Protein AF-A0A958B425-F1 (afdb_monomer_lite)

Foldseek 3Di:
DPPPDDDDQVDDDKDKDWDADPVVRDGQAIAIGRDPLRRLLRRQLSCCVPPNVAADDADEEQDDCSNVVSRQVNRFDQDDAPDDDDGGDGGDDDPPHHYHHDYDDDD

Radius of gyration: 16.72 Å; chains: 1; bounding box: 37×43×39 Å

Structure (mmCIF, N/CA/C/O backbone):
data_AF-A0A958B425-F1
#
_entry.id   AF-A0A958B425-F1
#
loop_
_atom_site.group_PDB
_atom_site.id
_atom_site.type_symbol
_atom_site.label_atom_id
_atom_site.label_alt_id
_atom_site.label_comp_id
_atom_site.label_asym_id
_atom_site.label_entity_id
_atom_site.label_seq_id
_atom_site.pdbx_PDB_ins_code
_atom_site.Cartn_x
_atom_site.Cartn_y
_atom_site.Cartn_z
_at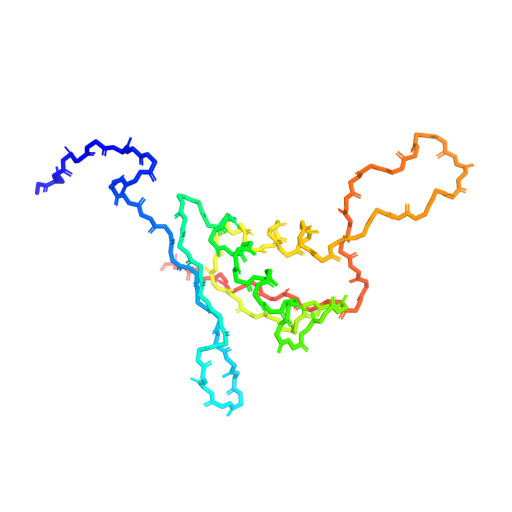om_site.occupancy
_atom_site.B_iso_or_equiv
_atom_site.auth_seq_id
_atom_site.auth_comp_id
_atom_site.auth_asym_id
_atom_site.auth_atom_id
_atom_site.pdbx_PDB_model_num
ATOM 1 N N . MET A 1 1 ? 22.439 -17.014 -20.551 1.00 40.12 1 MET A N 1
ATOM 2 C CA . MET A 1 1 ? 22.553 -15.750 -21.310 1.00 40.12 1 MET A CA 1
ATOM 3 C C . MET A 1 1 ? 21.363 -14.874 -20.932 1.00 40.12 1 MET A C 1
ATOM 5 O O . MET A 1 1 ? 20.240 -15.247 -21.251 1.00 40.12 1 MET A O 1
ATOM 9 N N . LYS A 1 2 ? 21.558 -13.791 -20.161 1.00 50.91 2 LYS A N 1
ATOM 10 C CA . LYS A 1 2 ? 20.486 -12.805 -19.931 1.00 50.91 2 LYS A CA 1
ATOM 11 C C . LYS A 1 2 ? 20.186 -12.186 -21.295 1.00 50.91 2 LYS A C 1
ATOM 13 O O . LYS A 1 2 ? 21.055 -11.518 -21.843 1.00 50.91 2 LYS A O 1
ATOM 18 N N . LYS A 1 3 ? 19.018 -12.466 -21.874 1.00 56.72 3 LYS A N 1
ATOM 19 C CA . LYS A 1 3 ? 18.563 -11.719 -23.048 1.00 56.72 3 LYS A CA 1
ATOM 20 C C . LYS A 1 3 ? 18.399 -10.267 -22.596 1.00 56.72 3 LYS A C 1
ATOM 22 O O . LYS A 1 3 ? 17.578 -10.002 -21.721 1.00 56.72 3 LYS A O 1
ATOM 27 N N . SER A 1 4 ? 19.234 -9.370 -23.109 1.00 64.06 4 SER A N 1
ATOM 28 C CA . SER A 1 4 ? 19.109 -7.932 -22.890 1.00 64.06 4 SER A CA 1
ATOM 29 C C . SER A 1 4 ? 17.951 -7.432 -23.747 1.00 64.06 4 SER A C 1
ATOM 31 O O . SER A 1 4 ? 18.137 -7.064 -24.904 1.00 64.06 4 SER A O 1
ATOM 33 N N . TYR A 1 5 ? 16.738 -7.530 -23.214 1.00 70.50 5 TYR A N 1
ATOM 34 C CA . TYR A 1 5 ? 15.594 -6.822 -23.771 1.00 70.50 5 TYR A CA 1
ATOM 35 C C . TYR A 1 5 ? 15.689 -5.359 -23.345 1.00 70.50 5 TYR A C 1
ATOM 37 O O . TYR A 1 5 ? 16.068 -5.082 -22.206 1.00 70.50 5 TYR A O 1
ATOM 45 N N . GLU A 1 6 ? 15.373 -4.438 -24.251 1.00 81.75 6 GLU A N 1
ATOM 46 C CA . GLU A 1 6 ? 15.267 -3.025 -23.898 1.00 81.75 6 GLU A CA 1
ATOM 47 C C . GLU A 1 6 ? 14.121 -2.837 -22.896 1.00 81.75 6 GLU A C 1
ATOM 49 O O . GLU A 1 6 ? 12.979 -3.256 -23.130 1.00 81.75 6 GLU A O 1
ATOM 54 N N . GLU A 1 7 ? 14.450 -2.241 -21.750 1.00 85.88 7 GLU A N 1
ATOM 55 C CA . GLU A 1 7 ? 13.464 -1.813 -20.765 1.00 85.88 7 GLU A CA 1
ATOM 56 C C . GLU A 1 7 ? 12.786 -0.552 -21.295 1.00 85.88 7 GLU A C 1
ATOM 58 O O . GLU A 1 7 ? 13.387 0.520 -21.359 1.00 85.88 7 GLU A O 1
ATOM 63 N N . THR A 1 8 ? 11.524 -0.689 -21.685 1.00 89.00 8 THR A N 1
ATOM 64 C CA . THR A 1 8 ? 10.654 0.435 -22.046 1.00 89.00 8 THR A CA 1
ATOM 65 C C . THR A 1 8 ? 9.495 0.493 -21.062 1.00 89.00 8 THR A C 1
ATOM 67 O O . THR A 1 8 ? 9.345 -0.407 -20.240 1.00 89.00 8 THR A O 1
ATOM 70 N N . ALA A 1 9 ? 8.633 1.508 -21.141 1.00 85.69 9 ALA A N 1
ATOM 71 C CA . ALA A 1 9 ? 7.424 1.555 -20.315 1.00 85.69 9 ALA A CA 1
ATOM 72 C C . ALA A 1 9 ? 6.515 0.319 -20.508 1.00 85.69 9 ALA A C 1
ATOM 74 O O . ALA A 1 9 ? 5.873 -0.125 -19.557 1.00 85.69 9 ALA A O 1
ATOM 75 N N . GLU A 1 10 ? 6.510 -0.276 -21.705 1.00 90.00 10 GLU A N 1
ATOM 76 C CA . GLU A 1 10 ? 5.566 -1.329 -22.108 1.00 90.00 10 GLU A CA 1
ATOM 77 C C . GLU A 1 10 ? 6.218 -2.711 -22.296 1.00 90.00 10 GLU A C 1
ATOM 79 O O . GLU A 1 10 ? 5.519 -3.718 -22.404 1.00 90.00 10 GLU A O 1
ATOM 84 N N . SER A 1 11 ? 7.551 -2.801 -22.281 1.00 89.12 11 SER A N 1
ATOM 85 C CA . SER A 1 11 ? 8.304 -4.049 -22.471 1.00 89.12 11 SER A CA 1
ATOM 86 C C . SER A 1 11 ? 9.373 -4.257 -21.406 1.00 89.12 11 SER A C 1
ATOM 88 O O . SER A 1 11 ? 9.862 -3.305 -20.807 1.00 89.12 11 SER A O 1
ATOM 90 N N . GLY A 1 12 ? 9.772 -5.511 -21.194 1.00 89.62 12 GLY A N 1
ATOM 91 C CA . GLY A 1 12 ? 10.825 -5.874 -20.243 1.00 89.62 12 GLY A CA 1
ATOM 92 C C . GLY A 1 12 ? 10.266 -6.460 -18.952 1.00 89.62 12 GLY A C 1
ATOM 93 O O . GLY A 1 12 ? 9.294 -7.221 -18.971 1.00 89.62 12 GLY A O 1
ATOM 94 N N . GLN A 1 13 ? 10.905 -6.150 -17.831 1.00 92.00 13 GLN A N 1
ATOM 95 C CA . GLN A 1 13 ? 10.526 -6.661 -16.521 1.00 92.00 13 GLN A CA 1
ATOM 96 C C . GLN A 1 13 ? 9.416 -5.820 -15.895 1.00 92.00 13 GLN A C 1
ATOM 98 O O . GLN A 1 13 ? 9.348 -4.602 -16.061 1.00 92.00 13 GLN A O 1
ATOM 103 N N . PHE A 1 14 ? 8.533 -6.502 -15.171 1.00 94.44 14 PHE A N 1
ATOM 104 C CA . PHE A 1 14 ? 7.430 -5.890 -14.446 1.00 94.44 14 PHE A CA 1
ATOM 105 C C . PHE A 1 14 ? 7.303 -6.525 -13.071 1.00 94.44 14 PHE A C 1
ATOM 107 O O . PHE A 1 14 ? 7.472 -7.736 -12.902 1.00 94.44 14 PHE A O 1
ATOM 114 N N . TRP A 1 15 ? 6.933 -5.699 -12.106 1.00 95.19 15 TRP A N 1
ATOM 115 C CA . TRP A 1 15 ? 6.480 -6.141 -10.805 1.00 95.19 15 TRP A CA 1
ATOM 116 C C . TRP A 1 15 ? 5.013 -6.514 -10.891 1.00 95.19 15 TRP A C 1
ATOM 118 O O . TRP A 1 15 ? 4.197 -5.804 -11.482 1.00 95.19 15 TRP A O 1
ATOM 128 N N . ARG A 1 16 ? 4.672 -7.636 -10.267 1.00 95.94 16 ARG A N 1
ATOM 129 C CA . ARG A 1 16 ? 3.293 -8.066 -10.094 1.00 95.94 16 ARG A CA 1
ATOM 130 C C . ARG A 1 16 ? 2.997 -8.147 -8.608 1.00 95.94 16 ARG A C 1
ATOM 132 O O . ARG A 1 16 ? 3.552 -8.997 -7.922 1.00 95.94 16 ARG A O 1
ATOM 139 N N . SER A 1 17 ? 2.054 -7.332 -8.155 1.00 96.44 17 SER A N 1
ATOM 140 C CA . SER A 1 17 ? 1.493 -7.417 -6.810 1.00 96.44 17 SER A CA 1
ATOM 141 C C . SER A 1 17 ? 0.147 -8.143 -6.864 1.00 96.44 17 SER A C 1
ATOM 143 O O . SER A 1 17 ? -0.628 -7.983 -7.814 1.00 96.44 17 S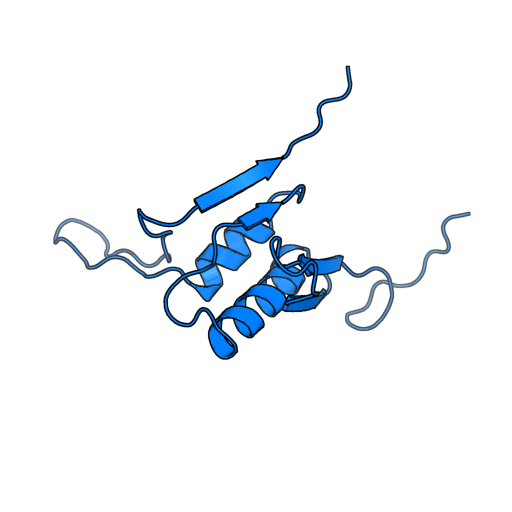ER A O 1
ATOM 145 N N . THR A 1 18 ? -0.120 -9.030 -5.908 1.00 96.69 18 THR A N 1
ATOM 146 C CA . THR A 1 18 ? -1.386 -9.771 -5.805 1.00 96.69 18 THR A CA 1
ATOM 147 C C . THR A 1 18 ? -1.813 -9.804 -4.346 1.00 96.69 18 THR A C 1
ATOM 149 O O . THR A 1 18 ? -1.092 -10.348 -3.518 1.00 96.69 18 THR A O 1
ATOM 152 N N . MET A 1 19 ? -2.993 -9.259 -4.053 1.00 95.94 19 MET A N 1
ATOM 153 C CA . MET A 1 19 ? -3.616 -9.382 -2.739 1.00 95.94 19 MET A CA 1
ATOM 154 C C . MET A 1 19 ? -4.462 -10.649 -2.701 1.00 95.94 19 MET A C 1
ATOM 156 O O . MET A 1 19 ? -5.277 -10.884 -3.602 1.00 95.94 19 MET A O 1
ATOM 160 N N . ILE A 1 20 ? -4.276 -11.449 -1.658 1.00 96.25 20 ILE A N 1
ATOM 161 C CA . ILE A 1 20 ? -5.054 -12.657 -1.404 1.00 96.25 20 ILE A CA 1
ATOM 162 C C . ILE A 1 20 ? -5.832 -12.436 -0.114 1.00 96.25 20 ILE A C 1
ATOM 164 O O . ILE A 1 20 ? -5.247 -12.088 0.908 1.00 96.25 20 ILE A O 1
ATOM 168 N N . ASP A 1 21 ? -7.141 -12.636 -0.180 1.00 94.31 21 ASP A N 1
ATOM 169 C CA . ASP A 1 21 ? -7.984 -12.676 1.005 1.00 94.31 21 ASP A CA 1
ATOM 170 C C . ASP A 1 21 ? -7.716 -13.975 1.776 1.00 94.31 21 ASP A C 1
ATOM 172 O O . ASP A 1 21 ? -7.751 -15.063 1.198 1.00 94.31 21 ASP A O 1
ATOM 176 N N . MET A 1 22 ? -7.396 -13.872 3.064 1.00 93.06 22 MET A N 1
ATOM 177 C CA . MET A 1 22 ? -6.925 -15.019 3.847 1.00 93.06 22 MET A CA 1
ATOM 178 C C . MET A 1 22 ? 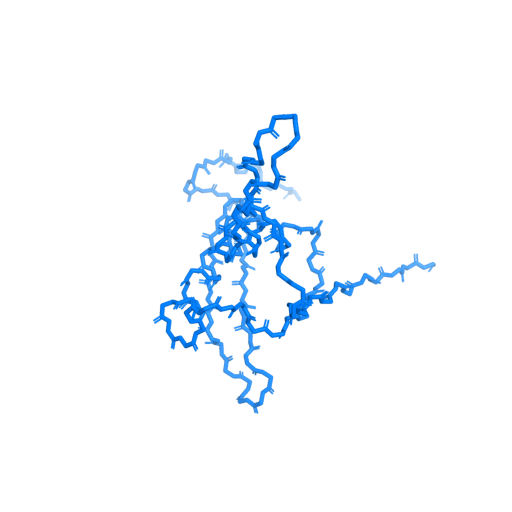-8.028 -16.037 4.143 1.00 93.06 22 MET A C 1
ATOM 180 O O . MET A 1 22 ? -7.749 -17.239 4.137 1.00 93.06 22 MET A O 1
ATOM 184 N N . ASP A 1 23 ? -9.258 -15.569 4.350 1.00 93.88 23 ASP A N 1
ATOM 185 C CA . ASP A 1 23 ? -10.384 -16.416 4.744 1.00 93.88 23 ASP A CA 1
ATOM 186 C C . ASP A 1 23 ? -10.900 -17.235 3.557 1.00 93.88 23 ASP A C 1
ATOM 188 O O . ASP A 1 23 ? -11.136 -18.439 3.663 1.00 93.88 23 ASP A O 1
ATOM 192 N N . THR A 1 24 ? -11.022 -16.601 2.390 1.00 94.75 24 THR A N 1
ATOM 193 C CA . THR A 1 24 ? -11.566 -17.230 1.177 1.00 94.75 24 THR A CA 1
ATOM 194 C C . THR A 1 24 ? -10.495 -17.772 0.235 1.00 94.75 24 THR A C 1
ATOM 196 O O . THR A 1 24 ? -10.801 -18.541 -0.678 1.00 94.75 24 THR A O 1
ATOM 199 N N . ARG A 1 25 ? -9.233 -17.362 0.418 1.00 95.06 25 ARG A N 1
ATOM 200 C CA . ARG A 1 25 ? -8.103 -17.599 -0.501 1.00 95.06 25 ARG A CA 1
ATOM 201 C C .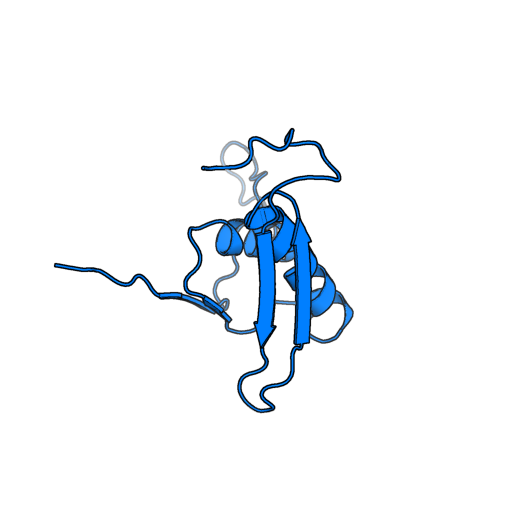 ARG A 1 25 ? -8.305 -17.041 -1.908 1.00 95.06 25 ARG A C 1
ATOM 203 O O . ARG A 1 25 ? -7.583 -17.414 -2.840 1.00 95.06 25 ARG A O 1
ATOM 210 N N . LEU A 1 26 ? -9.266 -16.140 -2.085 1.00 95.12 26 LEU A N 1
ATOM 211 C CA . LEU A 1 26 ? -9.515 -15.498 -3.365 1.00 95.12 26 LEU A CA 1
ATOM 212 C C . LEU A 1 26 ? -8.501 -14.385 -3.620 1.00 95.12 26 LEU A C 1
ATOM 214 O O . LEU A 1 26 ? -7.999 -13.725 -2.713 1.00 95.12 26 LEU A O 1
ATOM 218 N N . ARG A 1 27 ? -8.212 -14.149 -4.901 1.00 96.25 27 ARG A N 1
ATOM 219 C CA . ARG A 1 27 ? -7.418 -12.991 -5.323 1.00 96.25 27 ARG A CA 1
ATOM 220 C C . ARG A 1 27 ? -8.310 -11.756 -5.285 1.00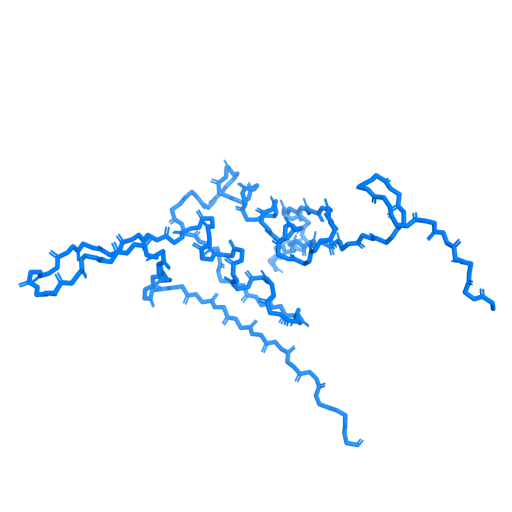 96.25 27 ARG A C 1
ATOM 222 O O . ARG A 1 27 ? -9.115 -11.571 -6.195 1.00 96.25 27 ARG A O 1
ATOM 229 N N . ALA A 1 28 ? -8.149 -10.930 -4.256 1.00 94.81 28 ALA A N 1
ATOM 230 C CA . ALA A 1 28 ? -8.950 -9.726 -4.054 1.00 94.81 28 ALA A CA 1
ATOM 231 C C . ALA A 1 28 ? -8.578 -8.607 -5.043 1.00 94.81 28 ALA A C 1
ATOM 233 O O . ALA A 1 28 ? -9.445 -7.889 -5.535 1.00 94.81 28 ALA A O 1
ATOM 234 N N . ALA A 1 29 ? -7.288 -8.477 -5.369 1.00 97.12 29 ALA A N 1
ATOM 235 C CA . ALA A 1 29 ? -6.791 -7.465 -6.297 1.00 97.12 29 ALA A CA 1
ATOM 236 C C . ALA A 1 29 ? -5.441 -7.864 -6.917 1.00 97.12 29 ALA A C 1
ATOM 238 O O . ALA A 1 29 ? -4.702 -8.699 -6.386 1.00 97.12 29 ALA A O 1
ATOM 239 N N . ARG A 1 30 ? -5.113 -7.252 -8.061 1.00 97.25 30 ARG A N 1
ATOM 240 C CA . ARG A 1 30 ? -3.842 -7.425 -8.778 1.00 97.25 30 ARG A CA 1
ATOM 241 C C . ARG A 1 30 ? -3.382 -6.082 -9.328 1.00 97.25 30 ARG A C 1
ATOM 243 O O . ARG A 1 30 ? -4.199 -5.354 -9.877 1.00 97.25 30 ARG A O 1
ATOM 250 N N . GLY A 1 31 ? -2.079 -5.834 -9.283 1.00 97.38 31 GLY A N 1
ATOM 251 C CA . GLY A 1 31 ? -1.438 -4.735 -9.997 1.00 97.38 31 GLY A CA 1
ATOM 252 C C . GLY A 1 31 ? -0.203 -5.207 -10.754 1.00 97.38 31 GLY A C 1
ATOM 253 O O . GLY A 1 31 ? 0.470 -6.152 -10.330 1.00 97.38 31 GLY A O 1
ATOM 254 N N . ILE A 1 32 ? 0.058 -4.587 -11.903 1.00 96.94 32 ILE A N 1
ATOM 255 C CA . ILE A 1 32 ? 1.259 -4.812 -12.712 1.00 96.94 32 ILE A CA 1
ATOM 256 C C . ILE A 1 32 ? 1.824 -3.453 -13.105 1.00 96.94 32 ILE A C 1
ATOM 258 O O . ILE A 1 32 ? 1.122 -2.641 -13.706 1.00 96.94 32 ILE A O 1
ATOM 262 N N . ALA A 1 33 ? 3.086 -3.218 -12.763 1.00 96.75 33 ALA A N 1
ATOM 263 C CA . ALA A 1 33 ? 3.768 -1.965 -13.057 1.00 96.75 33 ALA A CA 1
ATOM 264 C C . ALA A 1 33 ? 5.290 -2.148 -13.086 1.00 96.75 33 ALA A C 1
ATOM 266 O O . ALA A 1 33 ? 5.801 -3.250 -12.869 1.00 96.75 33 ALA A O 1
ATOM 267 N N . LYS A 1 34 ? 6.022 -1.067 -13.365 1.00 94.38 34 LYS A N 1
ATOM 268 C CA . LYS A 1 34 ? 7.488 -1.082 -13.444 1.00 94.38 34 LYS A CA 1
ATOM 269 C C . LYS A 1 34 ? 8.175 -1.084 -12.093 1.00 94.38 34 LYS A C 1
ATOM 271 O O . LYS A 1 34 ? 9.312 -1.539 -11.997 1.00 94.38 34 LYS A O 1
ATOM 276 N N . THR A 1 35 ? 7.477 -0.663 -11.049 1.00 95.06 35 THR A N 1
ATOM 277 C CA . THR A 1 35 ? 7.984 -0.684 -9.679 1.00 95.06 35 THR A CA 1
ATOM 278 C C . THR A 1 35 ? 7.041 -1.435 -8.742 1.00 95.06 35 THR A C 1
ATOM 280 O O . THR A 1 35 ? 5.841 -1.566 -9.002 1.00 95.06 35 THR A O 1
ATOM 283 N N . GLU A 1 36 ? 7.584 -1.929 -7.626 1.00 95.56 36 GLU A N 1
ATOM 284 C CA . GLU A 1 36 ? 6.794 -2.551 -6.556 1.00 95.56 36 GLU A CA 1
ATOM 285 C C . GLU A 1 36 ? 5.742 -1.577 -6.005 1.00 95.56 36 GLU A C 1
ATOM 287 O O . GLU A 1 36 ? 4.592 -1.967 -5.792 1.00 95.56 36 GLU A O 1
ATOM 292 N N . THR A 1 37 ? 6.117 -0.307 -5.827 1.00 97.31 37 THR A N 1
ATOM 293 C CA . THR A 1 37 ? 5.237 0.749 -5.319 1.00 97.31 37 THR A CA 1
ATOM 294 C C . THR A 1 37 ? 4.049 0.986 -6.244 1.00 97.31 37 THR A C 1
ATOM 296 O O . THR A 1 37 ? 2.912 0.942 -5.788 1.00 97.31 37 THR A O 1
ATOM 299 N N . GLU A 1 38 ? 4.264 1.154 -7.551 1.00 97.38 38 GLU A N 1
ATOM 300 C CA . GLU A 1 38 ? 3.165 1.369 -8.505 1.00 97.38 38 GLU A CA 1
ATOM 301 C C . GLU A 1 38 ? 2.250 0.143 -8.614 1.00 97.38 38 GLU A C 1
ATOM 303 O O . GLU A 1 38 ? 1.023 0.271 -8.616 1.00 97.38 38 GLU A O 1
ATOM 308 N N . ALA A 1 39 ? 2.829 -1.062 -8.665 1.00 97.50 39 ALA A N 1
ATOM 309 C CA . ALA A 1 39 ? 2.052 -2.295 -8.747 1.00 97.50 39 ALA A CA 1
ATOM 310 C C . ALA A 1 39 ? 1.190 -2.478 -7.488 1.00 97.50 39 ALA A C 1
ATOM 312 O O . ALA A 1 39 ? 0.036 -2.897 -7.568 1.00 97.50 39 ALA A O 1
ATOM 313 N N . SER A 1 40 ? 1.728 -2.130 -6.322 1.00 97.31 40 SER A N 1
ATOM 314 C CA . SER A 1 40 ? 1.001 -2.178 -5.051 1.00 97.31 40 SER A CA 1
ATOM 315 C C . SER A 1 40 ? -0.025 -1.051 -4.933 1.00 97.31 40 SER A C 1
ATOM 317 O O . SER A 1 40 ? -1.110 -1.270 -4.400 1.00 97.31 40 SER A O 1
ATOM 319 N N . GLY A 1 41 ? 0.252 0.124 -5.502 1.00 97.69 41 GLY A N 1
ATOM 320 C CA . GLY A 1 41 ? -0.695 1.236 -5.582 1.00 97.69 41 GLY A CA 1
ATOM 321 C C . GLY A 1 41 ? -1.968 0.846 -6.332 1.00 97.69 41 GLY A C 1
ATOM 322 O O . GLY A 1 41 ? -3.066 1.070 -5.830 1.00 97.69 41 GLY A O 1
ATOM 323 N N . GLN A 1 42 ? -1.838 0.154 -7.470 1.00 98.25 42 GLN A N 1
ATOM 324 C CA . GLN A 1 42 ? -2.988 -0.382 -8.214 1.00 98.25 42 GLN A CA 1
ATOM 325 C C . GLN A 1 42 ? -3.814 -1.382 -7.385 1.00 98.25 42 GLN A C 1
ATOM 327 O O . GLN A 1 42 ? -5.048 -1.361 -7.426 1.00 98.25 42 GLN A O 1
ATOM 332 N N . VAL A 1 43 ? -3.148 -2.247 -6.609 1.00 97.56 43 VAL A N 1
ATOM 333 C CA . VAL A 1 43 ? -3.814 -3.184 -5.690 1.00 97.56 43 VAL A CA 1
ATOM 334 C C . VAL A 1 43 ? -4.626 -2.419 -4.647 1.00 97.56 43 VAL A C 1
ATOM 336 O O . VAL A 1 43 ? -5.818 -2.675 -4.493 1.00 97.56 43 VAL A O 1
ATOM 339 N N . PHE A 1 44 ? -4.009 -1.460 -3.959 1.00 97.38 44 PHE A N 1
ATOM 340 C CA . PHE A 1 44 ? -4.669 -0.700 -2.900 1.00 97.38 44 PHE A CA 1
ATOM 341 C C . PHE A 1 44 ? -5.793 0.198 -3.415 1.00 97.38 44 PHE A C 1
ATOM 343 O O . PHE A 1 44 ? -6.825 0.280 -2.750 1.00 97.38 44 PHE A O 1
ATOM 350 N N . ALA A 1 45 ? -5.642 0.800 -4.598 1.00 97.88 45 ALA A N 1
ATOM 351 C CA . ALA A 1 45 ? -6.706 1.554 -5.260 1.00 97.88 45 ALA A CA 1
ATOM 352 C C . ALA A 1 45 ? -7.921 0.659 -5.555 1.00 97.88 45 ALA A C 1
ATOM 354 O O . ALA A 1 45 ? -9.045 1.001 -5.198 1.00 97.88 45 ALA A O 1
ATOM 355 N N . THR A 1 46 ? -7.683 -0.545 -6.086 1.00 97.44 46 THR A N 1
ATOM 356 C CA . THR A 1 46 ? -8.750 -1.530 -6.332 1.00 97.44 46 THR A CA 1
ATOM 357 C C . THR A 1 46 ? -9.471 -1.923 -5.038 1.00 97.44 46 THR A C 1
ATOM 359 O O . THR A 1 46 ?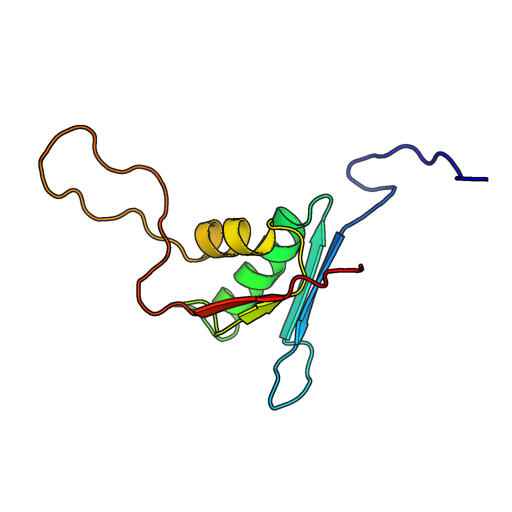 -10.695 -2.028 -5.019 1.00 97.44 46 THR A O 1
ATOM 362 N N . LEU A 1 47 ? -8.734 -2.139 -3.941 1.00 96.06 47 LEU A N 1
ATOM 363 C CA . LEU A 1 47 ? -9.334 -2.457 -2.638 1.00 96.06 47 LEU A CA 1
ATOM 364 C C . LEU A 1 47 ? -10.180 -1.297 -2.104 1.00 96.06 47 LEU A C 1
ATOM 366 O O . LEU A 1 47 ? -11.261 -1.537 -1.562 1.00 96.06 47 LEU A O 1
ATOM 370 N N . LYS A 1 48 ? -9.723 -0.057 -2.310 1.00 96.00 48 LYS A N 1
ATOM 371 C CA . LYS A 1 48 ? -10.431 1.152 -1.882 1.00 96.00 48 LYS A CA 1
ATOM 372 C C . LYS A 1 48 ? -11.788 1.269 -2.567 1.00 96.00 48 LYS A C 1
ATOM 374 O O . LYS A 1 48 ? -12.783 1.577 -1.926 1.00 96.00 48 LYS A O 1
ATOM 379 N N . GLU A 1 49 ? -11.839 0.940 -3.853 1.00 96.50 49 GLU A N 1
ATOM 380 C CA . GLU A 1 49 ? -13.074 0.954 -4.640 1.00 96.50 49 GLU A CA 1
ATOM 381 C C . GLU A 1 49 ? -14.031 -0.200 -4.305 1.00 96.50 49 GLU A C 1
ATOM 383 O O . GLU A 1 49 ? -15.244 -0.035 -4.403 1.00 96.50 49 GLU A O 1
ATOM 388 N N . ARG A 1 50 ? -13.512 -1.386 -3.954 1.00 90.19 50 ARG A N 1
ATOM 389 C CA . ARG A 1 50 ? -14.303 -2.634 -3.971 1.00 90.19 50 ARG A CA 1
ATOM 390 C C . ARG A 1 50 ? -14.657 -3.225 -2.609 1.00 90.19 50 ARG A C 1
ATOM 392 O O . ARG A 1 50 ? -15.391 -4.208 -2.573 1.00 90.19 50 ARG A O 1
ATOM 399 N N . GLY A 1 51 ? -14.169 -2.668 -1.503 1.00 87.69 51 GLY A N 1
ATOM 400 C CA . GLY A 1 51 ? -14.524 -3.198 -0.178 1.00 87.69 51 GLY A CA 1
ATOM 401 C C . GLY A 1 51 ? -13.897 -2.503 1.024 1.00 87.69 51 GLY A C 1
ATOM 402 O O . GLY A 1 51 ? -14.382 -2.670 2.139 1.00 87.69 51 GLY A O 1
ATOM 403 N N . HIS A 1 52 ? -12.858 -1.697 0.816 1.00 93.31 52 HIS A N 1
ATOM 404 C CA . HIS A 1 52 ? -12.106 -1.052 1.889 1.00 93.31 52 HIS A CA 1
ATOM 405 C C . HIS A 1 52 ? -11.953 0.460 1.651 1.00 93.31 52 HIS A C 1
ATOM 407 O O . HIS A 1 52 ? -10.831 0.935 1.547 1.00 93.31 52 HIS A O 1
ATOM 413 N N . PRO A 1 53 ? -13.043 1.245 1.541 1.00 94.19 53 PRO A N 1
ATOM 414 C CA . PRO A 1 53 ? -12.968 2.656 1.136 1.00 94.19 53 PRO A CA 1
ATOM 415 C C . PRO A 1 53 ? -12.206 3.557 2.118 1.00 94.19 53 PRO A C 1
ATOM 417 O O . PRO A 1 53 ? -11.480 4.461 1.702 1.00 94.19 53 PRO A O 1
ATOM 420 N N . GLU A 1 54 ? -12.338 3.291 3.417 1.00 91.56 54 GLU A N 1
ATOM 421 C CA . GLU A 1 54 ? -11.833 4.175 4.474 1.00 91.56 54 GLU A CA 1
ATOM 422 C C . GLU A 1 54 ? -10.393 3.861 4.901 1.00 91.56 54 GLU A C 1
ATOM 424 O O . GLU A 1 54 ? -9.622 4.754 5.253 1.00 91.56 54 GLU A O 1
ATOM 429 N N . ALA A 1 55 ? -10.014 2.583 4.903 1.00 93.94 55 ALA A N 1
ATOM 430 C CA . ALA A 1 55 ? -8.740 2.129 5.448 1.00 93.94 55 ALA A CA 1
ATOM 431 C C . ALA A 1 55 ? -8.297 0.821 4.786 1.00 93.94 55 ALA A C 1
ATOM 433 O O . ALA A 1 55 ? -9.152 -0.002 4.461 1.00 93.94 55 ALA A O 1
ATOM 434 N N . PRO A 1 56 ? -6.981 0.587 4.642 1.00 94.44 56 PRO A N 1
ATOM 435 C CA . PRO A 1 56 ? -6.482 -0.670 4.111 1.00 94.44 56 PRO A CA 1
ATOM 436 C C . PRO A 1 56 ? -6.816 -1.822 5.075 1.00 94.44 56 PRO A C 1
ATOM 438 O O . PRO A 1 56 ? -6.787 -1.628 6.297 1.00 94.44 56 PRO A O 1
ATOM 441 N N . PRO A 1 57 ? -7.093 -3.034 4.562 1.00 94.00 57 PRO A N 1
ATOM 442 C CA . PRO A 1 57 ? -7.222 -4.208 5.415 1.00 94.00 57 PRO A CA 1
ATOM 443 C C . PRO A 1 57 ? -5.879 -4.535 6.093 1.00 94.00 57 PRO A C 1
ATOM 445 O O . PRO A 1 57 ? -4.818 -4.217 5.538 1.00 94.00 57 PRO A O 1
ATOM 448 N N . PRO A 1 58 ? -5.888 -5.210 7.260 1.00 95.00 58 PRO A N 1
ATOM 449 C CA . PRO A 1 58 ? -4.674 -5.761 7.853 1.00 95.00 58 PRO A CA 1
ATOM 450 C C . PRO A 1 58 ? -3.909 -6.599 6.826 1.00 95.00 58 PRO A C 1
ATOM 452 O O . PRO A 1 58 ? -4.442 -7.559 6.274 1.00 95.00 58 PRO A O 1
ATOM 455 N N . THR A 1 59 ? -2.671 -6.205 6.536 1.00 94.88 59 THR A N 1
ATOM 456 C CA . THR A 1 59 ? -1.910 -6.747 5.405 1.00 94.88 59 THR A CA 1
ATOM 457 C C . THR A 1 59 ? -0.575 -7.313 5.874 1.00 94.88 59 THR A C 1
ATOM 459 O O . THR A 1 59 ? 0.153 -6.679 6.641 1.00 94.88 59 THR A O 1
ATOM 462 N N . VAL A 1 60 ? -0.224 -8.493 5.362 1.00 95.31 60 VAL A N 1
ATOM 463 C CA . VAL A 1 60 ? 1.101 -9.105 5.515 1.00 95.31 60 VAL A CA 1
ATOM 464 C C . VAL A 1 60 ? 1.754 -9.191 4.139 1.00 95.31 60 VAL A C 1
ATOM 466 O O . VAL A 1 60 ? 1.101 -9.596 3.179 1.00 95.31 60 VAL A O 1
ATOM 469 N N . SER A 1 61 ? 3.031 -8.826 4.024 1.00 94.31 61 SER A N 1
ATOM 470 C CA . SER A 1 61 ? 3.792 -8.998 2.782 1.00 94.31 61 SER A CA 1
ATOM 471 C C . SER A 1 61 ? 5.239 -9.408 3.036 1.00 94.31 61 SER A C 1
ATOM 473 O O . SER A 1 61 ? 5.771 -9.167 4.115 1.00 94.31 61 SER A O 1
ATOM 475 N N . ASP A 1 62 ? 5.890 -9.993 2.037 1.00 91.25 62 ASP A N 1
ATOM 476 C CA . ASP A 1 62 ? 7.332 -10.266 1.991 1.00 91.25 62 ASP A CA 1
ATOM 477 C C . ASP A 1 62 ? 8.088 -9.308 1.047 1.00 91.25 62 ASP A C 1
ATOM 479 O O . ASP A 1 62 ? 9.233 -9.565 0.671 1.00 91.25 62 ASP A O 1
ATOM 483 N N . GLY A 1 63 ? 7.442 -8.198 0.665 1.00 87.19 63 GLY A N 1
ATOM 484 C CA . GLY A 1 63 ? 7.979 -7.211 -0.269 1.00 87.19 63 GLY A CA 1
ATOM 485 C C . GLY A 1 63 ? 9.181 -6.433 0.269 1.00 87.19 63 GLY A C 1
ATOM 486 O O . GLY A 1 63 ? 9.550 -6.520 1.445 1.00 87.19 63 GLY A O 1
ATOM 487 N N . TRP A 1 64 ? 9.800 -5.639 -0.602 1.00 83.19 64 TRP A N 1
ATOM 488 C CA . TRP A 1 64 ? 11.071 -4.943 -0.349 1.00 83.19 64 TRP A CA 1
ATOM 489 C C . TRP A 1 64 ? 10.935 -3.480 0.087 1.00 83.19 64 TRP A C 1
ATOM 491 O O . TRP A 1 64 ? 11.932 -2.774 0.210 1.00 83.19 64 TRP A O 1
ATOM 501 N N . GLY A 1 65 ? 9.719 -3.042 0.401 1.00 82.25 65 GLY A N 1
ATOM 502 C CA . GLY A 1 65 ? 9.442 -1.724 0.969 1.00 82.25 65 GLY A CA 1
ATOM 503 C C . GLY A 1 65 ? 8.228 -1.092 0.320 1.00 82.25 65 GLY A C 1
ATOM 504 O O . GLY A 1 65 ? 7.297 -0.765 1.051 1.00 82.25 65 GLY A O 1
ATOM 505 N N . GLY A 1 66 ? 8.175 -1.113 -1.020 1.00 92.44 66 GLY A N 1
ATOM 506 C CA . GLY A 1 66 ? 7.279 -0.347 -1.899 1.00 92.44 66 GLY A CA 1
ATOM 507 C C . GLY A 1 66 ? 5.790 -0.440 -1.572 1.00 92.44 66 GLY A C 1
ATOM 508 O O . GLY A 1 66 ? 5.011 0.466 -1.874 1.00 92.44 66 GLY A O 1
ATOM 509 N N . ILE A 1 67 ? 5.382 -1.539 -0.939 1.00 94.31 67 ILE A N 1
ATOM 510 C CA . ILE A 1 67 ? 4.014 -1.781 -0.473 1.00 94.31 67 ILE A CA 1
ATOM 511 C C . ILE A 1 67 ? 3.621 -0.780 0.622 1.00 94.31 67 ILE A C 1
ATOM 513 O O . ILE A 1 67 ? 2.496 -0.282 0.614 1.00 94.31 67 ILE A O 1
ATOM 517 N N . ARG A 1 68 ? 4.530 -0.449 1.547 1.00 93.62 68 ARG A N 1
ATOM 518 C CA . ARG A 1 68 ? 4.270 0.509 2.629 1.00 93.62 68 ARG A CA 1
ATOM 519 C C . ARG A 1 68 ? 4.033 1.905 2.068 1.00 93.62 68 ARG A C 1
ATOM 521 O O . ARG A 1 68 ? 3.065 2.550 2.466 1.00 93.62 68 ARG A O 1
ATOM 528 N N . GLU A 1 69 ? 4.888 2.364 1.156 1.00 94.94 69 GLU A N 1
ATOM 529 C CA . GLU A 1 69 ? 4.758 3.683 0.533 1.00 94.94 69 GLU A CA 1
ATOM 530 C C . GLU A 1 69 ? 3.466 3.763 -0.278 1.00 94.94 69 GLU A C 1
ATOM 532 O O . GLU A 1 69 ? 2.720 4.729 -0.137 1.00 94.94 69 GLU A O 1
ATOM 537 N N . ALA A 1 70 ? 3.143 2.716 -1.043 1.00 96.56 70 ALA A N 1
ATOM 538 C CA . ALA A 1 70 ? 1.890 2.640 -1.789 1.00 96.56 70 ALA A CA 1
ATOM 539 C C . ALA A 1 70 ? 0.659 2.701 -0.872 1.00 96.56 70 ALA A C 1
ATOM 541 O O . ALA A 1 70 ? -0.319 3.381 -1.178 1.00 96.56 70 ALA A O 1
ATOM 542 N N . MET A 1 71 ? 0.703 2.019 0.275 1.00 95.50 71 MET A N 1
ATOM 543 C CA . MET A 1 71 ? -0.394 2.031 1.241 1.00 95.50 71 MET A CA 1
ATOM 544 C C . MET A 1 71 ? -0.622 3.438 1.816 1.00 95.50 71 MET A C 1
ATOM 546 O O . MET A 1 71 ? -1.765 3.890 1.892 1.00 95.50 71 MET A O 1
ATOM 550 N N . VAL A 1 72 ? 0.452 4.150 2.178 1.00 95.88 72 VAL A N 1
ATOM 551 C CA . VAL A 1 72 ? 0.378 5.536 2.677 1.00 95.88 72 VAL A CA 1
ATOM 552 C C . VAL A 1 72 ? -0.058 6.502 1.581 1.00 95.88 72 VAL A C 1
ATOM 554 O O . VAL A 1 72 ? -0.816 7.424 1.863 1.00 95.88 72 VAL A O 1
ATOM 557 N N . ASP A 1 73 ? 0.350 6.305 0.331 1.00 96.69 73 ASP A N 1
ATOM 558 C CA . ASP A 1 73 ? -0.098 7.188 -0.741 1.00 96.69 73 ASP A CA 1
ATOM 559 C C . ASP A 1 73 ? -1.601 7.032 -1.031 1.00 96.69 73 ASP A C 1
ATOM 561 O O . ASP A 1 73 ? -2.322 8.023 -1.148 1.00 96.69 73 ASP A O 1
ATOM 565 N N . ILE A 1 74 ? -2.126 5.807 -1.065 1.00 96.62 74 ILE A N 1
ATOM 566 C CA . ILE A 1 74 ? -3.542 5.580 -1.395 1.00 96.62 74 ILE A CA 1
ATOM 567 C C . ILE A 1 74 ? -4.489 5.903 -0.230 1.00 96.62 74 ILE A C 1
ATOM 569 O O . ILE A 1 74 ? -5.572 6.467 -0.438 1.00 96.62 74 ILE A O 1
ATOM 573 N N . TYR A 1 75 ? -4.115 5.538 0.995 1.00 95.88 75 TYR A N 1
ATOM 574 C CA . TYR A 1 75 ? -4.992 5.667 2.163 1.00 95.88 75 TYR A CA 1
ATOM 575 C C . TYR A 1 75 ? -4.596 6.789 3.118 1.00 95.88 75 TYR A C 1
ATOM 577 O O . TYR A 1 75 ? -5.383 7.147 3.994 1.00 95.88 75 TYR A O 1
ATOM 585 N N . GLY A 1 76 ? -3.369 7.301 3.018 1.00 95.44 76 GLY A N 1
ATOM 586 C CA . GLY A 1 76 ? -2.821 8.212 4.016 1.00 95.44 76 GLY A CA 1
ATOM 587 C C . GLY A 1 76 ? -3.494 9.566 3.959 1.00 95.44 76 GLY A C 1
ATOM 588 O O . GLY A 1 76 ? -3.967 10.014 2.914 1.00 95.44 76 GLY A O 1
ATOM 589 N N . GLN A 1 77 ? -3.516 10.227 5.108 1.00 94.44 77 GLN A N 1
ATOM 590 C CA . GLN A 1 77 ? -4.093 11.556 5.247 1.00 94.44 77 GLN A CA 1
ATOM 591 C C . GLN A 1 77 ? -3.001 12.519 5.681 1.00 94.44 77 GLN A C 1
ATOM 593 O O . GLN A 1 77 ? -2.081 12.146 6.411 1.00 94.44 77 GLN A O 1
ATOM 598 N N . VAL A 1 78 ? -3.077 13.755 5.199 1.00 94.81 78 VAL A N 1
ATOM 599 C CA . VAL A 1 78 ? -2.239 14.828 5.730 1.00 94.81 78 VAL A CA 1
ATOM 600 C C . VAL A 1 78 ? -2.837 15.210 7.086 1.00 94.81 78 VAL A C 1
ATOM 602 O O . VAL A 1 78 ? -4.028 15.512 7.124 1.00 94.81 78 VAL A O 1
ATOM 605 N N . PRO A 1 79 ? -2.069 15.157 8.187 1.00 91.88 79 PRO A N 1
ATOM 606 C CA . PRO A 1 79 ? -2.592 15.524 9.497 1.00 91.88 79 PRO A CA 1
ATOM 607 C C . PRO A 1 79 ? -3.091 16.967 9.533 1.00 91.88 79 PRO A C 1
ATOM 609 O O . PRO A 1 79 ? -2.540 17.834 8.852 1.00 91.88 79 PRO A O 1
ATOM 612 N N . ASP A 1 80 ? -4.070 17.236 10.393 1.00 92.25 80 ASP A N 1
ATOM 613 C CA . ASP A 1 80 ? -4.508 18.603 10.652 1.00 92.25 80 ASP A CA 1
ATOM 614 C C . ASP A 1 80 ? -3.370 19.433 11.257 1.00 92.25 80 ASP A C 1
ATOM 616 O O . ASP A 1 80 ? -2.562 18.961 12.064 1.00 92.25 80 ASP A O 1
ATOM 620 N N . TYR A 1 81 ? -3.289 20.700 10.858 1.00 93.62 81 TYR A N 1
ATOM 621 C CA . TYR A 1 81 ? -2.246 21.588 11.347 1.00 93.62 81 TYR A CA 1
ATOM 622 C C . TYR A 1 81 ? -2.524 22.017 12.794 1.00 93.62 81 TYR A C 1
ATOM 624 O O . TYR A 1 81 ? -3.496 22.714 13.070 1.00 93.62 81 TYR A O 1
ATOM 632 N N . SER A 1 82 ? -1.630 21.650 13.716 1.00 86.69 82 SER A N 1
ATOM 633 C CA . SER A 1 82 ? -1.775 21.922 15.153 1.00 86.69 82 SER A CA 1
ATOM 634 C C . SER A 1 82 ? -1.184 23.263 15.619 1.00 86.69 82 SER A C 1
ATOM 636 O O . SER A 1 82 ? -1.139 23.515 16.820 1.00 86.69 82 SER A O 1
ATOM 638 N N . GLY A 1 83 ? -0.723 24.127 14.704 1.00 78.56 83 GLY A N 1
ATOM 639 C CA . GLY A 1 83 ? -0.414 25.523 15.033 1.00 78.56 83 GLY A CA 1
ATOM 640 C C . GLY A 1 83 ? 0.961 25.810 15.645 1.00 78.56 83 GLY A C 1
ATOM 641 O O . GLY A 1 83 ? 1.043 26.657 16.524 1.00 78.56 83 GLY A O 1
ATOM 642 N N . CYS A 1 84 ? 2.032 25.178 15.148 1.00 83.00 84 CYS A N 1
ATOM 643 C CA . CYS A 1 84 ? 3.422 25.625 15.327 1.00 83.00 84 CYS A CA 1
ATOM 644 C C . CYS A 1 84 ? 4.276 25.200 14.116 1.00 83.00 84 CYS A C 1
ATOM 646 O O . CYS A 1 84 ? 4.320 24.020 13.773 1.00 83.00 84 CYS A O 1
ATOM 648 N N . GLY A 1 85 ? 5.005 26.138 13.502 1.00 90.44 85 GLY A N 1
ATOM 649 C CA . GLY A 1 85 ? 5.932 25.849 12.399 1.00 90.44 85 GLY A CA 1
ATOM 650 C C . GLY A 1 85 ? 5.270 25.674 11.023 1.00 90.44 85 GLY A C 1
ATOM 651 O O . GLY A 1 85 ? 4.243 26.275 10.726 1.00 90.44 85 GLY A O 1
ATOM 652 N N . ARG A 1 86 ? 5.903 24.899 10.131 1.00 92.19 86 ARG A N 1
ATOM 653 C CA . ARG A 1 86 ? 5.383 24.648 8.776 1.00 92.19 86 ARG A CA 1
ATOM 654 C C . ARG A 1 86 ? 4.247 23.613 8.836 1.00 92.19 86 ARG A C 1
ATOM 656 O O . ARG A 1 86 ? 4.468 22.550 9.415 1.00 92.19 86 ARG A O 1
ATOM 663 N N . PRO A 1 87 ? 3.090 23.859 8.190 1.00 93.38 87 PRO A N 1
ATOM 664 C CA . PRO A 1 87 ? 2.029 22.866 8.093 1.00 93.38 87 PRO A CA 1
ATOM 665 C C . PRO A 1 87 ? 2.505 21.541 7.481 1.00 93.38 87 PRO A C 1
ATOM 667 O O . PRO A 1 87 ? 3.352 21.548 6.574 1.00 93.38 87 PRO A O 1
ATOM 670 N N . PRO A 1 88 ? 1.968 20.401 7.949 1.00 93.44 88 PRO A N 1
ATOM 671 C CA . PRO A 1 88 ? 2.266 19.110 7.354 1.00 93.44 88 PRO A CA 1
ATOM 672 C C . PRO A 1 88 ? 1.799 19.081 5.895 1.00 93.44 88 PRO A C 1
ATOM 674 O O . PRO A 1 88 ? 0.770 19.640 5.531 1.00 93.44 88 PRO A O 1
ATOM 677 N N . THR A 1 89 ? 2.591 18.434 5.046 1.00 93.56 89 THR A N 1
ATOM 678 C CA . THR A 1 89 ? 2.304 18.284 3.605 1.00 93.56 89 THR A CA 1
ATOM 679 C C . THR A 1 89 ? 2.335 16.831 3.154 1.00 93.56 89 THR A C 1
ATOM 681 O O . THR A 1 89 ? 1.838 16.506 2.081 1.00 93.56 89 THR A O 1
ATOM 684 N N . GLN A 1 90 ? 2.914 15.948 3.969 1.00 93.56 90 GLN A N 1
ATOM 685 C CA . GLN A 1 90 ? 3.042 14.533 3.657 1.00 93.56 90 GLN A CA 1
ATOM 686 C C . GLN A 1 90 ? 1.898 13.754 4.294 1.00 93.56 90 GLN A C 1
ATOM 688 O O . GLN A 1 90 ? 1.552 13.981 5.457 1.00 93.56 90 GLN A O 1
ATOM 693 N N . LYS A 1 91 ? 1.343 12.819 3.520 1.00 95.88 91 LYS A N 1
ATOM 694 C CA . LYS A 1 91 ? 0.393 11.827 4.017 1.00 95.88 91 LYS A CA 1
ATOM 695 C C . LYS A 1 91 ? 1.071 10.975 5.086 1.00 95.88 91 LYS A C 1
ATOM 697 O O . LYS A 1 91 ? 2.226 10.582 4.930 1.00 95.88 91 LYS A O 1
ATOM 702 N N . GLN A 1 92 ? 0.346 10.678 6.154 1.00 93.81 92 GLN A N 1
ATOM 703 C CA . GLN A 1 92 ? 0.808 9.823 7.239 1.00 93.81 92 GLN A CA 1
ATOM 704 C C . GLN A 1 92 ? -0.103 8.598 7.387 1.00 93.81 92 GLN A C 1
ATOM 706 O O . GLN A 1 92 ? -1.291 8.664 7.047 1.00 93.81 92 GLN A O 1
ATOM 711 N N . PRO A 1 93 ? 0.442 7.465 7.867 1.00 93.69 93 PRO A N 1
ATOM 712 C CA . PRO A 1 93 ? -0.364 6.311 8.229 1.00 93.69 93 PRO A CA 1
ATOM 713 C C . PRO A 1 93 ? -1.228 6.604 9.458 1.00 93.69 93 PRO A C 1
ATOM 715 O O . PRO A 1 93 ? -0.817 7.338 10.355 1.00 93.69 93 PRO A O 1
ATOM 718 N N . GLN A 1 94 ? -2.402 5.977 9.524 1.00 91.31 94 GLN A N 1
ATOM 719 C CA . GLN A 1 94 ? -3.303 6.126 10.667 1.00 91.31 94 GLN A CA 1
ATOM 720 C C . GLN A 1 94 ? -3.025 5.094 11.764 1.00 91.31 94 GLN A C 1
ATOM 722 O O . GLN A 1 94 ? -2.614 3.965 11.494 1.00 91.31 94 GLN A O 1
ATOM 727 N N . THR A 1 95 ? -3.318 5.455 13.017 1.00 86.88 95 THR A N 1
ATOM 728 C CA . THR A 1 95 ? -2.961 4.678 14.223 1.00 86.88 95 THR A CA 1
ATOM 729 C C . THR A 1 95 ? -3.498 3.244 14.239 1.00 86.88 95 THR A C 1
ATOM 731 O O . THR A 1 95 ? -2.898 2.374 14.859 1.00 86.88 95 THR A O 1
ATOM 734 N N . ARG A 1 96 ? -4.634 2.975 13.582 1.00 87.69 96 ARG A N 1
ATOM 735 C CA . ARG A 1 96 ? -5.285 1.651 13.593 1.00 87.69 96 ARG A CA 1
ATOM 736 C C . ARG A 1 96 ? -4.865 0.731 12.446 1.00 87.69 96 ARG A C 1
ATOM 738 O O . ARG A 1 96 ? -5.378 -0.380 12.352 1.00 87.69 96 ARG A O 1
ATOM 745 N N . TRP A 1 97 ? -3.975 1.174 11.565 1.00 93.62 97 TRP A N 1
ATOM 746 C CA . TRP A 1 97 ? -3.537 0.352 10.443 1.00 93.62 97 TRP A CA 1
ATOM 747 C C . TRP A 1 97 ? -2.554 -0.723 10.882 1.00 93.62 97 TRP A C 1
ATOM 749 O O . TRP A 1 97 ? -1.689 -0.494 11.725 1.00 93.62 97 TRP A O 1
ATOM 759 N N . GLN A 1 98 ? -2.664 -1.894 10.263 1.00 94.12 98 GLN A N 1
ATOM 760 C CA . GLN A 1 98 ? -1.801 -3.031 10.545 1.00 94.12 98 GLN A CA 1
ATOM 761 C C . GLN A 1 98 ? -1.103 -3.468 9.264 1.00 94.12 98 GLN A C 1
ATOM 763 O O . GLN A 1 98 ? -1.741 -3.918 8.313 1.00 94.12 98 GLN A O 1
ATOM 768 N N . TYR A 1 99 ? 0.220 -3.329 9.258 1.00 93.88 99 TYR A N 1
ATOM 769 C CA . TYR A 1 99 ? 1.068 -3.793 8.172 1.00 93.88 99 TYR A CA 1
ATOM 770 C C . TYR A 1 99 ? 2.281 -4.530 8.733 1.00 93.88 99 TYR A C 1
ATOM 772 O O . TYR A 1 99 ? 3.089 -3.947 9.461 1.00 93.88 99 TYR A O 1
ATOM 780 N N . LEU A 1 100 ? 2.403 -5.809 8.379 1.00 94.19 100 LEU A N 1
ATOM 781 C CA . LEU A 1 100 ? 3.520 -6.669 8.754 1.00 94.19 100 LEU A CA 1
ATOM 782 C C . LEU A 1 100 ? 4.366 -6.990 7.521 1.00 94.19 100 LEU A C 1
ATOM 784 O O . LEU A 1 100 ? 3.858 -7.507 6.528 1.00 94.19 100 LEU A O 1
ATOM 788 N N . GLN A 1 101 ? 5.670 -6.733 7.614 1.00 93.75 101 GLN A N 1
ATOM 789 C CA . GLN A 1 101 ? 6.639 -7.128 6.597 1.00 93.75 101 GLN A CA 1
ATOM 790 C C . GLN A 1 101 ? 7.438 -8.335 7.089 1.00 93.75 101 GLN A C 1
ATOM 792 O O . GLN A 1 101 ? 8.109 -8.274 8.120 1.00 93.75 101 GLN A O 1
ATOM 797 N N . VAL A 1 102 ? 7.370 -9.431 6.344 1.00 93.88 102 VAL A N 1
ATOM 798 C CA . VAL A 1 102 ? 8.098 -10.667 6.611 1.00 93.88 102 VAL A CA 1
ATOM 799 C C . VAL A 1 102 ? 9.434 -10.606 5.886 1.00 93.88 102 VAL A C 1
ATOM 801 O O . VAL A 1 102 ? 9.491 -10.594 4.661 1.00 93.88 102 VAL A O 1
ATOM 804 N N . VAL A 1 103 ? 10.526 -10.601 6.646 1.00 90.62 103 VAL A N 1
ATOM 805 C CA . VAL A 1 103 ? 11.885 -10.596 6.095 1.00 90.62 103 VAL A CA 1
ATOM 806 C C . VAL A 1 103 ? 12.547 -11.932 6.402 1.00 90.62 103 VAL A C 1
ATOM 808 O O . VAL A 1 103 ? 12.809 -12.258 7.560 1.00 90.62 103 VAL A O 1
ATOM 811 N N . LYS A 1 104 ? 12.838 -12.722 5.363 1.00 86.25 104 LYS A N 1
ATOM 812 C CA . LYS A 1 104 ? 13.579 -13.979 5.518 1.00 86.25 104 LYS A CA 1
ATOM 813 C C . LYS A 1 104 ? 15.080 -13.703 5.565 1.00 86.25 104 LYS A C 1
ATOM 815 O O . LYS A 1 104 ? 15.686 -13.415 4.535 1.00 86.25 104 LYS A O 1
ATOM 820 N N . GLN A 1 105 ? 15.689 -13.871 6.735 1.00 86.62 105 GLN A N 1
ATOM 821 C CA . GLN A 1 105 ? 17.145 -13.900 6.869 1.00 86.62 105 GLN A CA 1
ATOM 822 C C . GLN A 1 105 ? 17.675 -15.290 6.497 1.00 86.62 105 GLN A C 1
ATOM 824 O O . GLN A 1 105 ? 17.102 -16.309 6.887 1.00 86.62 105 GLN A O 1
ATOM 829 N N . ARG A 1 106 ? 18.749 -15.338 5.707 1.00 82.94 106 ARG A N 1
ATOM 830 C CA . ARG A 1 106 ? 19.507 -16.565 5.438 1.00 82.94 106 ARG A CA 1
ATOM 831 C C . ARG A 1 106 ? 20.887 -16.369 6.063 1.00 82.94 106 ARG A C 1
ATOM 833 O O . ARG A 1 106 ? 21.593 -15.459 5.636 1.00 82.94 106 ARG A O 1
ATOM 840 N N . GLN A 1 107 ? 21.186 -17.148 7.102 1.00 67.62 107 GLN A N 1
ATOM 841 C CA . GLN A 1 107 ? 22.546 -17.349 7.611 1.00 67.62 107 GLN A CA 1
ATOM 842 C C . GLN A 1 107 ? 23.215 -18.478 6.831 1.00 67.62 107 GLN A C 1
ATOM 844 O O . GLN A 1 107 ? 22.471 -19.380 6.375 1.00 67.62 107 GLN A O 1
#

pLDDT: mean 91.19, std 9.3, range [40.12, 98.25]

Sequence (107 aa):
MKKSYEETAESGQFWRSTMIDMDTRLRAARGIAKTETEASGQVFATLKERGHPEAPPPTVSDGWGGIREAMVDIYGQVPDYSGCGRPPTQKQPQTRWQYLQVVKQRQ

Secondary structure (DSSP, 8-state):
--------SSSS--EEEEEE-TTT--EEEEEEESSHHHHHHHHHHHHHHHT-SSSPPPEEE--SSHHHHHHHHHH-BPPPP-SSSSPP-S-B--TT--EEE------